Protein AF-A0A662GFX1-F1 (afdb_monomer_lite)

pLDDT: mean 93.44, std 2.61, range [86.19, 97.12]

Structure (mmCIF, N/CA/C/O backbone):
data_AF-A0A662GFX1-F1
#
_entry.id   AF-A0A662GFX1-F1
#
loop_
_atom_site.group_PDB
_atom_site.id
_atom_site.type_symbol
_atom_site.label_atom_id
_atom_site.label_alt_id
_atom_site.label_comp_id
_atom_site.label_asym_id
_atom_site.label_entity_id
_atom_site.label_seq_id
_atom_site.pdbx_PDB_ins_code
_atom_site.Cartn_x
_atom_site.Cartn_y
_atom_site.Cartn_z
_atom_site.occupancy
_atom_site.B_iso_or_equiv
_atom_site.auth_seq_id
_atom_site.auth_comp_id
_atom_site.auth_asym_id
_atom_site.auth_atom_id
_atom_site.pdbx_PDB_model_num
ATOM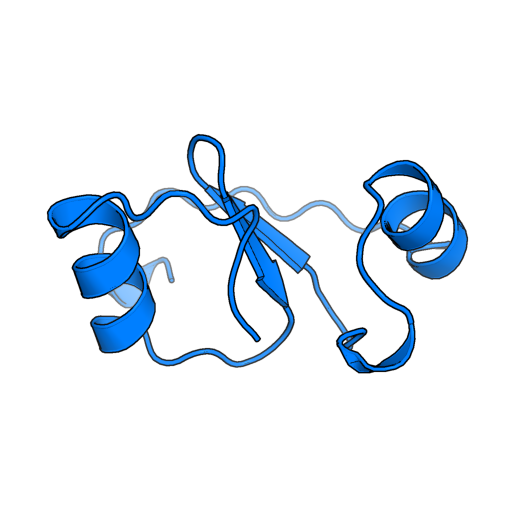 1 N N . MET A 1 1 ? 4.174 -7.252 -11.382 1.00 88.62 1 MET A N 1
ATOM 2 C CA . MET A 1 1 ? 3.281 -6.129 -11.734 1.00 88.62 1 MET A CA 1
ATOM 3 C C . MET A 1 1 ? 3.185 -5.966 -13.247 1.00 88.62 1 MET A C 1
ATOM 5 O O . MET A 1 1 ? 2.094 -6.147 -13.765 1.00 88.62 1 MET A O 1
ATOM 9 N N . GLU A 1 2 ? 4.289 -5.783 -13.975 1.00 90.75 2 GLU A N 1
ATOM 10 C CA . GLU A 1 2 ? 4.267 -5.654 -15.449 1.00 90.75 2 GLU A CA 1
ATOM 11 C C . GLU A 1 2 ? 3.573 -6.824 -16.167 1.00 90.75 2 GLU A C 1
ATOM 13 O O . GLU A 1 2 ? 2.650 -6.621 -16.949 1.00 90.75 2 GLU A O 1
ATOM 18 N N . SER A 1 3 ? 3.911 -8.075 -15.826 1.00 91.19 3 SER A N 1
ATOM 19 C CA . SER A 1 3 ? 3.267 -9.264 -16.419 1.00 91.19 3 SER A CA 1
ATOM 20 C C . SER A 1 3 ? 1.768 -9.383 -16.116 1.00 91.19 3 SER A C 1
ATOM 22 O O . SER A 1 3 ? 1.073 -10.172 -16.746 1.00 91.19 3 SER A O 1
ATOM 24 N N . ALA A 1 4 ? 1.267 -8.624 -15.139 1.00 88.94 4 ALA A N 1
ATOM 25 C CA . ALA A 1 4 ? -0.152 -8.546 -14.814 1.00 88.94 4 ALA A CA 1
ATOM 26 C C . ALA A 1 4 ? -0.885 -7.416 -15.563 1.00 88.94 4 ALA A C 1
ATOM 28 O O . ALA A 1 4 ? -2.081 -7.226 -15.323 1.00 88.94 4 ALA A O 1
ATOM 29 N N . GLY A 1 5 ? -0.191 -6.709 -16.465 1.00 92.44 5 GLY A N 1
ATOM 30 C CA . GLY A 1 5 ? -0.732 -5.641 -17.306 1.00 92.44 5 GLY A CA 1
ATOM 31 C C . GLY A 1 5 ? -0.646 -4.241 -16.698 1.00 92.44 5 GLY A C 1
ATOM 32 O O . GLY A 1 5 ? -1.274 -3.331 -17.225 1.00 92.44 5 GLY A O 1
ATOM 33 N N . PHE A 1 6 ? 0.091 -4.062 -15.597 1.00 91.94 6 PHE A N 1
ATOM 34 C CA . PHE A 1 6 ? 0.322 -2.740 -15.012 1.00 91.94 6 PHE A CA 1
ATOM 35 C C . PHE A 1 6 ? 1.506 -2.055 -15.693 1.00 91.94 6 PHE A C 1
ATOM 37 O O . PHE A 1 6 ? 2.537 -2.690 -15.914 1.00 91.94 6 PHE A O 1
ATOM 44 N N . GLU A 1 7 ? 1.378 -0.759 -15.964 1.00 94.00 7 GLU A N 1
ATOM 45 C CA . GLU A 1 7 ? 2.529 0.096 -16.248 1.00 94.00 7 GLU A CA 1
ATOM 46 C C . GLU A 1 7 ? 3.285 0.342 -14.937 1.00 94.00 7 GLU A C 1
ATOM 48 O O . GLU A 1 7 ? 2.672 0.637 -13.909 1.00 94.00 7 GLU A O 1
ATOM 53 N N . VAL A 1 8 ? 4.603 0.137 -14.944 1.00 94.38 8 VAL A N 1
ATOM 54 C CA . VAL A 1 8 ? 5.428 0.193 -13.734 1.00 94.38 8 VAL A CA 1
ATOM 55 C C . VAL A 1 8 ? 6.639 1.070 -13.991 1.00 94.38 8 VAL A C 1
ATOM 57 O O . VAL A 1 8 ? 7.452 0.781 -14.863 1.00 94.38 8 VAL A O 1
ATOM 60 N N . GLU A 1 9 ? 6.794 2.098 -13.168 1.00 95.12 9 GLU A N 1
ATOM 61 C CA . GLU A 1 9 ? 8.033 2.856 -13.057 1.00 95.12 9 GLU A CA 1
ATOM 62 C C . GLU A 1 9 ? 8.773 2.420 -11.789 1.00 95.12 9 GLU A C 1
ATOM 64 O O . GLU A 1 9 ? 8.203 2.390 -10.698 1.00 95.12 9 GLU A O 1
ATOM 69 N N . SER A 1 10 ? 10.046 2.049 -11.933 1.00 93.06 10 SER A N 1
ATOM 70 C CA . SER A 1 10 ? 10.893 1.666 -10.800 1.00 93.06 10 SER A CA 1
ATOM 71 C C . SER A 1 10 ? 11.790 2.830 -10.404 1.00 93.06 10 SER A C 1
ATOM 73 O O . SER A 1 10 ? 12.603 3.288 -11.204 1.00 93.06 10 SER A O 1
ATOM 75 N N . ILE A 1 11 ? 11.663 3.277 -9.155 1.00 92.50 11 ILE A N 1
ATOM 76 C CA . ILE A 1 11 ? 12.465 4.365 -8.593 1.00 92.50 11 ILE A CA 1
ATOM 77 C C . ILE A 1 11 ? 13.317 3.798 -7.458 1.00 92.50 11 ILE A C 1
ATOM 79 O O . ILE A 1 11 ? 12.796 3.363 -6.430 1.00 92.50 11 ILE A O 1
ATOM 83 N N . GLU A 1 12 ? 14.637 3.804 -7.638 1.00 91.31 12 GLU A N 1
ATOM 84 C CA . GLU A 1 12 ? 15.577 3.414 -6.587 1.00 91.31 12 GLU A CA 1
ATOM 85 C C . GLU A 1 12 ? 15.819 4.573 -5.618 1.00 91.31 12 GLU A C 1
ATOM 87 O O . GLU A 1 12 ? 16.129 5.696 -6.016 1.00 91.31 12 GLU A O 1
ATOM 92 N N . ILE A 1 13 ? 15.678 4.297 -4.320 1.00 89.56 13 ILE A N 1
ATOM 93 C CA . ILE A 1 13 ? 15.793 5.299 -3.258 1.00 89.56 13 ILE A CA 1
ATOM 94 C C . ILE A 1 13 ? 16.700 4.744 -2.164 1.00 89.56 13 ILE A C 1
ATOM 96 O O . ILE A 1 13 ? 16.370 3.753 -1.518 1.00 89.56 13 ILE A O 1
ATOM 100 N N . GLU A 1 14 ? 17.824 5.412 -1.899 1.00 86.19 14 GLU A N 1
ATOM 101 C CA . GLU A 1 14 ? 18.807 4.949 -0.905 1.00 86.19 14 GLU A CA 1
ATOM 102 C C . GLU A 1 14 ? 18.250 4.910 0.531 1.00 86.19 14 GLU A C 1
ATOM 104 O O . GLU A 1 14 ? 18.673 4.098 1.352 1.00 86.19 14 GLU A O 1
ATOM 109 N N . LYS A 1 15 ? 17.297 5.792 0.864 1.00 86.88 15 LYS A N 1
ATOM 110 C CA . LYS A 1 15 ? 16.745 5.954 2.223 1.00 86.88 15 LYS A CA 1
ATOM 111 C C . LYS A 1 15 ? 15.232 5.751 2.268 1.00 86.88 15 LYS A C 1
ATOM 113 O O . LYS A 1 15 ? 14.489 6.637 2.689 1.00 86.88 15 LYS A O 1
ATOM 118 N N . THR A 1 16 ? 14.773 4.560 1.892 1.00 87.81 16 THR A N 1
ATOM 119 C CA . THR A 1 16 ? 13.340 4.209 1.885 1.00 87.81 16 THR A CA 1
ATOM 120 C C . THR A 1 16 ? 12.656 4.405 3.243 1.00 87.81 16 THR A C 1
ATOM 122 O O . THR A 1 16 ? 11.497 4.797 3.288 1.00 87.81 16 THR A O 1
ATOM 125 N N . GLY A 1 17 ? 13.358 4.210 4.364 1.00 88.50 17 GLY A N 1
ATOM 126 C CA . GLY A 1 17 ? 12.774 4.362 5.703 1.00 88.50 17 GLY A CA 1
ATOM 127 C C . GLY A 1 17 ? 12.308 5.784 6.044 1.00 88.50 17 GLY A C 1
ATOM 128 O O . GLY A 1 17 ? 11.268 5.943 6.681 1.00 88.50 17 GLY A O 1
ATOM 129 N N . SER A 1 18 ? 13.040 6.823 5.620 1.00 90.12 18 SER A N 1
ATOM 130 C CA . SER A 1 18 ? 12.594 8.212 5.825 1.00 90.12 18 SER A CA 1
ATOM 131 C C . SER A 1 18 ? 11.336 8.490 5.013 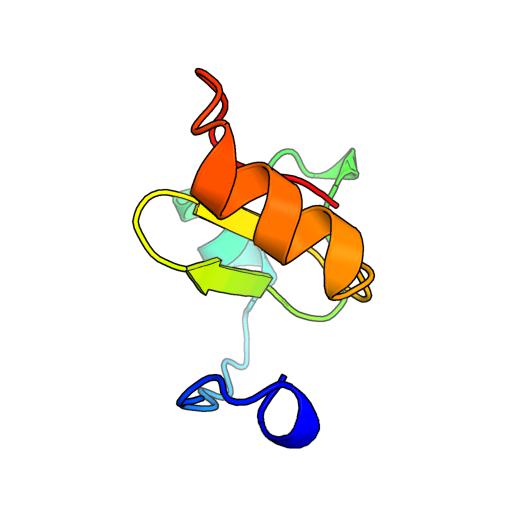1.00 90.12 18 SER A C 1
ATOM 133 O O . SER A 1 18 ? 10.348 8.962 5.567 1.00 90.12 18 SER A O 1
ATOM 135 N N . LEU A 1 19 ? 11.336 8.065 3.748 1.00 91.75 19 LEU A N 1
ATOM 136 C CA . LEU A 1 19 ? 10.204 8.249 2.850 1.00 91.75 19 LEU A CA 1
ATOM 137 C C . LEU A 1 19 ? 8.945 7.527 3.350 1.00 91.75 19 LEU A C 1
ATOM 139 O O . LEU A 1 19 ? 7.885 8.133 3.429 1.00 91.75 19 LEU A O 1
ATOM 143 N N . LYS A 1 20 ? 9.061 6.265 3.780 1.00 92.94 20 LYS A N 1
ATOM 144 C CA . LYS A 1 20 ? 7.935 5.497 4.343 1.00 92.94 20 LYS A CA 1
ATOM 145 C C . LYS A 1 20 ? 7.345 6.157 5.588 1.00 92.94 20 LYS A C 1
ATOM 147 O O . LYS A 1 20 ? 6.141 6.085 5.817 1.00 92.94 20 LYS A O 1
ATOM 152 N N . LYS A 1 21 ? 8.186 6.810 6.397 1.00 93.38 21 LYS A N 1
ATOM 153 C CA . LYS A 1 21 ? 7.737 7.586 7.558 1.00 93.38 21 LYS A CA 1
ATOM 154 C C . LYS A 1 21 ? 6.996 8.856 7.134 1.00 93.38 21 LYS A C 1
ATOM 156 O O . LYS A 1 21 ? 5.985 9.178 7.748 1.00 93.38 21 LYS A O 1
ATOM 161 N N . GLU A 1 22 ? 7.492 9.562 6.121 1.00 91.50 22 GLU A N 1
ATOM 162 C CA . GLU A 1 22 ? 6.848 10.759 5.559 1.00 91.50 22 GLU A CA 1
ATOM 163 C C . GLU A 1 22 ? 5.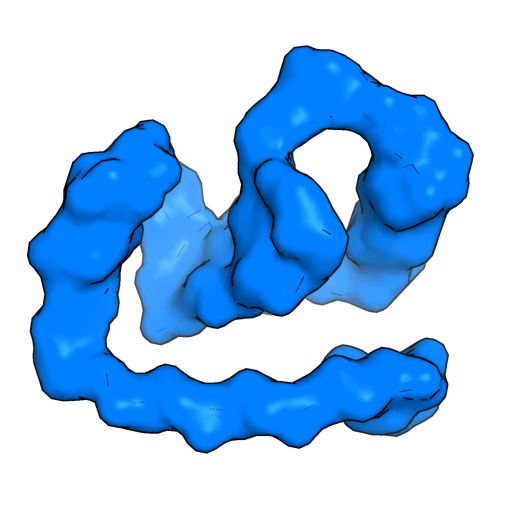505 10.428 4.891 1.00 91.50 22 GLU A C 1
ATOM 165 O O . GLU A 1 22 ? 4.554 11.187 5.038 1.00 91.50 22 GLU A O 1
ATOM 170 N N . MET A 1 23 ? 5.394 9.251 4.268 1.00 91.12 23 MET A N 1
ATOM 171 C CA . MET A 1 23 ? 4.146 8.690 3.727 1.00 91.12 23 MET A CA 1
ATOM 172 C C . MET A 1 23 ? 3.165 8.203 4.809 1.00 91.12 23 MET A C 1
ATOM 174 O O . MET A 1 23 ? 2.080 7.737 4.488 1.00 91.12 23 MET A O 1
ATOM 178 N N . GLY A 1 24 ? 3.532 8.251 6.095 1.00 92.31 24 GLY A N 1
ATOM 179 C CA . GLY A 1 24 ? 2.661 7.809 7.189 1.00 92.31 24 GLY A CA 1
ATOM 180 C C . GLY A 1 24 ? 2.511 6.288 7.322 1.00 92.31 24 GLY A C 1
ATOM 181 O O . GLY A 1 24 ? 1.728 5.821 8.150 1.00 92.31 24 GLY A O 1
ATOM 182 N N . ILE A 1 25 ? 3.289 5.493 6.580 1.00 93.50 25 ILE A N 1
ATOM 183 C CA . ILE A 1 25 ? 3.210 4.032 6.628 1.00 93.50 25 ILE A CA 1
ATOM 184 C C . ILE A 1 25 ? 3.669 3.555 8.006 1.00 93.50 25 ILE A C 1
ATOM 186 O O . ILE A 1 25 ? 4.787 3.836 8.457 1.00 93.50 25 ILE A O 1
ATOM 190 N N . LEU A 1 26 ? 2.815 2.788 8.684 1.00 92.75 26 LEU A N 1
ATOM 191 C CA . LEU A 1 26 ? 3.121 2.240 10.002 1.00 92.75 26 LEU A CA 1
ATOM 192 C C . LEU A 1 26 ? 4.383 1.377 9.943 1.00 92.75 26 LEU A C 1
ATOM 194 O O . LEU A 1 26 ? 4.469 0.442 9.154 1.00 92.75 26 LEU A O 1
ATOM 198 N N . LYS A 1 27 ? 5.328 1.616 10.859 1.00 92.88 27 LYS A N 1
ATOM 199 C CA . LYS A 1 27 ? 6.623 0.910 10.897 1.00 92.88 27 LYS A CA 1
ATOM 200 C C . LYS A 1 27 ? 6.503 -0.622 10.902 1.00 92.88 27 LYS A C 1
ATOM 202 O O . LYS A 1 27 ? 7.373 -1.300 10.374 1.00 92.88 27 LYS A O 1
ATOM 207 N N . LYS A 1 28 ? 5.430 -1.170 11.487 1.00 93.25 28 LYS A N 1
ATOM 208 C CA . LYS A 1 28 ? 5.150 -2.620 11.512 1.00 93.25 28 LYS A CA 1
ATOM 209 C C . LYS A 1 28 ? 4.811 -3.217 10.136 1.00 93.25 28 LYS A C 1
ATOM 211 O O . LYS A 1 28 ? 4.872 -4.429 9.996 1.00 93.25 28 LYS A O 1
ATOM 216 N N . MET A 1 29 ? 4.433 -2.377 9.173 1.00 93.06 29 MET A N 1
ATOM 217 C CA . MET A 1 29 ? 4.047 -2.756 7.811 1.00 93.06 29 MET A CA 1
ATOM 218 C C . MET A 1 29 ? 5.202 -2.587 6.817 1.00 93.06 29 MET A C 1
ATOM 220 O O . MET A 1 29 ? 5.056 -2.936 5.655 1.00 93.06 29 MET A O 1
ATOM 224 N N . TRP A 1 30 ? 6.337 -2.019 7.237 1.00 93.56 30 TRP A N 1
ATOM 225 C CA . TRP A 1 30 ? 7.443 -1.737 6.325 1.00 93.56 30 TRP A CA 1
ATOM 226 C C . TRP A 1 30 ? 8.056 -3.021 5.773 1.00 93.56 30 TRP A C 1
ATOM 228 O O . TRP A 1 30 ? 8.470 -3.904 6.524 1.00 93.56 30 TRP A O 1
ATOM 238 N N . SER A 1 31 ? 8.207 -3.052 4.454 1.00 92.81 31 SER A N 1
ATOM 239 C CA . SER A 1 31 ? 8.901 -4.090 3.703 1.00 92.81 31 SER A CA 1
ATOM 240 C C . SER A 1 31 ? 10.106 -3.522 2.939 1.00 92.81 31 SER A C 1
ATOM 242 O O . SER A 1 31 ? 10.546 -2.393 3.181 1.00 92.81 31 SER A O 1
ATOM 244 N N . CYS A 1 32 ? 10.661 -4.295 2.005 1.00 91.44 32 CYS A N 1
ATOM 245 C CA . CYS A 1 32 ? 11.795 -3.890 1.171 1.00 91.44 32 CYS A CA 1
ATOM 246 C C . CYS A 1 32 ? 11.429 -2.825 0.124 1.00 91.44 32 CYS A C 1
ATOM 248 O O . CYS A 1 32 ? 12.277 -2.011 -0.225 1.00 91.44 32 CYS A O 1
ATOM 250 N N . HIS A 1 33 ? 10.184 -2.799 -0.352 1.00 93.69 33 HIS A N 1
ATOM 251 C CA . HIS A 1 33 ? 9.703 -1.854 -1.361 1.00 93.69 33 HIS A CA 1
ATOM 252 C C . HIS A 1 33 ? 8.266 -1.424 -1.068 1.00 93.69 33 HIS A C 1
ATOM 254 O O . HIS A 1 33 ? 7.543 -2.111 -0.347 1.00 93.69 33 HIS A O 1
ATOM 260 N N . THR A 1 34 ? 7.885 -0.287 -1.634 1.00 94.69 34 THR A N 1
ATOM 261 C CA . THR A 1 34 ? 6.547 0.296 -1.548 1.00 94.69 34 THR A CA 1
ATOM 262 C C . THR A 1 34 ? 6.099 0.584 -2.968 1.00 94.69 34 THR A C 1
ATOM 264 O O . THR A 1 34 ? 6.843 1.202 -3.726 1.00 94.69 34 THR A O 1
ATOM 267 N N . ILE A 1 35 ? 4.908 0.137 -3.333 1.00 95.12 35 ILE A N 1
ATOM 268 C CA . ILE A 1 35 ? 4.257 0.513 -4.583 1.00 95.12 35 ILE A CA 1
ATOM 269 C C . ILE A 1 35 ? 3.238 1.594 -4.234 1.00 95.12 35 ILE A C 1
ATOM 271 O O . ILE A 1 35 ? 2.502 1.460 -3.258 1.00 95.12 35 ILE A O 1
ATOM 275 N N . VAL A 1 36 ? 3.205 2.657 -5.028 1.00 94.56 36 VAL A N 1
ATOM 276 C CA . VAL A 1 36 ? 2.151 3.672 -4.978 1.00 94.56 36 VAL A CA 1
ATOM 277 C C . VAL A 1 36 ? 1.266 3.441 -6.195 1.00 94.56 36 VAL A C 1
ATOM 279 O O . VAL A 1 36 ? 1.770 3.433 -7.318 1.00 94.56 36 VAL A O 1
ATOM 282 N N . ILE A 1 37 ? -0.024 3.188 -5.983 1.00 94.12 37 ILE A N 1
ATOM 283 C CA . ILE A 1 37 ? -0.975 2.923 -7.065 1.00 94.12 37 ILE A CA 1
ATOM 284 C C . ILE A 1 37 ? -2.311 3.608 -6.782 1.00 94.12 37 ILE A C 1
ATOM 286 O O . ILE A 1 37 ? -2.998 3.288 -5.814 1.00 94.12 37 ILE A O 1
ATOM 290 N N . GLY A 1 38 ? -2.673 4.573 -7.631 1.00 90.44 38 GLY A N 1
ATOM 291 C CA . GLY A 1 38 ? -3.765 5.495 -7.315 1.00 90.44 38 GLY A CA 1
ATOM 292 C C . GLY A 1 38 ? -3.485 6.213 -5.993 1.00 90.44 38 GLY A C 1
ATOM 293 O O . GLY A 1 38 ? -2.382 6.722 -5.797 1.00 90.44 38 GLY A O 1
ATOM 294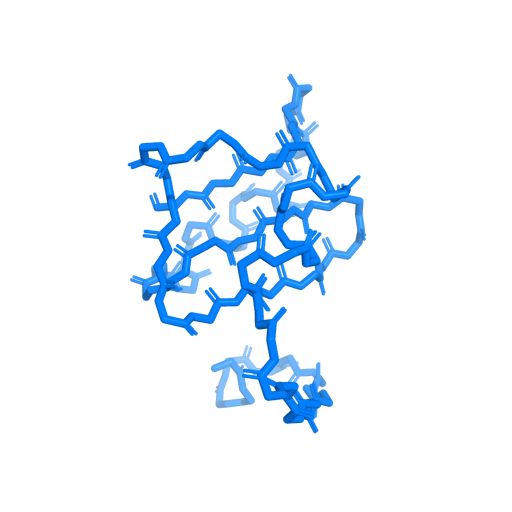 N N . ASP A 1 39 ? -4.457 6.175 -5.084 1.00 92.69 39 ASP A N 1
ATOM 295 C CA . ASP A 1 39 ? -4.354 6.746 -3.736 1.00 92.69 39 ASP A CA 1
ATOM 296 C C . ASP A 1 39 ? -3.843 5.740 -2.683 1.00 92.69 39 ASP A C 1
ATOM 298 O O . ASP A 1 39 ? -3.810 6.052 -1.495 1.00 92.69 39 ASP A O 1
ATOM 302 N N . TYR A 1 40 ? -3.432 4.533 -3.099 1.00 96.25 40 TYR A N 1
ATOM 303 C CA . TYR A 1 40 ? -3.057 3.449 -2.192 1.00 96.25 40 TYR A CA 1
ATOM 304 C C . TYR A 1 40 ? -1.552 3.176 -2.136 1.00 96.25 40 TYR A C 1
ATOM 306 O O . TYR A 1 40 ? -0.846 3.164 -3.150 1.00 96.25 40 TYR A O 1
ATOM 314 N N . TYR A 1 41 ? -1.088 2.816 -0.940 1.00 96.06 41 TYR A N 1
ATOM 315 C CA . TYR A 1 41 ? 0.226 2.232 -0.692 1.00 96.06 41 TYR A CA 1
ATOM 316 C C . TYR A 1 41 ? 0.149 0.701 -0.632 1.00 96.06 41 TYR A C 1
ATOM 318 O O . TYR A 1 41 ? -0.705 0.126 0.041 1.00 96.06 41 TYR A O 1
ATOM 326 N N . VAL A 1 42 ? 1.073 0.014 -1.299 1.00 96.38 42 VAL A N 1
ATOM 327 C CA . VAL A 1 42 ? 1.212 -1.446 -1.230 1.00 96.38 42 VAL A CA 1
ATOM 328 C C . VAL A 1 42 ? 2.629 -1.783 -0.777 1.00 96.38 42 VAL A C 1
ATOM 330 O O . VAL A 1 42 ? 3.602 -1.486 -1.469 1.00 96.38 42 VAL A O 1
ATOM 333 N N . GLU A 1 43 ? 2.765 -2.373 0.404 1.00 96.12 43 GLU A N 1
ATOM 334 C CA . GLU A 1 43 ? 4.061 -2.673 1.017 1.00 96.12 43 GLU A CA 1
ATOM 335 C C . GLU A 1 43 ? 4.485 -4.123 0.776 1.00 96.12 43 GLU A C 1
ATOM 337 O O . GLU A 1 43 ? 3.852 -5.064 1.237 1.00 96.12 43 GLU A O 1
ATOM 342 N N . GLY A 1 44 ? 5.621 -4.316 0.104 1.00 93.38 44 GLY A N 1
ATOM 343 C CA . GLY A 1 44 ? 6.200 -5.640 -0.112 1.00 93.38 44 GLY A CA 1
ATOM 344 C C . GLY A 1 44 ? 5.478 -6.511 -1.144 1.00 93.38 44 GLY A C 1
ATOM 345 O O . GLY A 1 44 ? 4.828 -6.035 -2.073 1.00 93.38 44 GLY A O 1
ATOM 346 N N . HIS A 1 45 ? 5.646 -7.830 -1.003 1.00 93.62 45 HIS A N 1
ATOM 347 C CA . HIS A 1 45 ? 5.182 -8.820 -1.978 1.00 93.62 45 HIS A CA 1
ATOM 348 C C . HIS A 1 45 ? 3.701 -9.165 -1.797 1.00 93.62 45 HIS A C 1
ATOM 350 O O . HIS A 1 45 ? 3.349 -10.273 -1.391 1.00 93.62 45 HIS A O 1
ATOM 356 N N . VAL A 1 46 ? 2.835 -8.219 -2.139 1.00 95.06 46 VAL A N 1
ATOM 357 C CA . VAL A 1 46 ? 1.388 -8.430 -2.131 1.00 95.06 46 VAL A CA 1
ATOM 358 C C . VAL A 1 46 ? 0.940 -9.121 -3.429 1.00 95.06 46 VAL A C 1
ATOM 360 O O . VAL A 1 46 ? 1.354 -8.711 -4.519 1.00 95.06 46 VAL A O 1
ATOM 363 N N . PRO A 1 47 ? 0.088 -10.165 -3.364 1.00 95.69 47 PRO A N 1
ATOM 364 C CA . PRO A 1 47 ? -0.453 -10.812 -4.554 1.00 95.69 47 PRO A CA 1
ATOM 365 C C . PRO A 1 47 ? -1.227 -9.841 -5.448 1.00 95.69 47 PRO A C 1
ATOM 367 O O . PRO A 1 47 ? -2.040 -9.045 -4.980 1.00 95.69 47 PRO A O 1
ATOM 370 N N . VAL A 1 48 ? -1.050 -9.974 -6.763 1.00 95.06 48 VAL A N 1
ATOM 371 C CA . VAL A 1 48 ? -1.736 -9.146 -7.771 1.00 95.06 48 VAL A CA 1
ATOM 372 C C . VAL A 1 48 ? -3.260 -9.186 -7.622 1.00 95.06 48 VAL A C 1
ATOM 374 O O . VAL A 1 48 ? -3.925 -8.182 -7.854 1.00 95.06 48 VAL A O 1
ATOM 377 N N . GLU A 1 49 ? -3.824 -10.329 -7.230 1.00 96.06 49 GLU A N 1
ATOM 378 C CA . GLU A 1 49 ? -5.268 -10.486 -7.013 1.00 96.06 49 GLU A CA 1
ATOM 379 C C . GLU A 1 49 ? -5.781 -9.579 -5.887 1.00 96.06 49 GLU A C 1
ATOM 381 O O . GLU A 1 49 ? -6.842 -8.974 -6.028 1.00 96.06 49 GLU A O 1
ATOM 386 N N . ALA A 1 50 ? -5.004 -9.414 -4.812 1.00 96.62 50 ALA A N 1
ATOM 387 C CA . ALA A 1 50 ? -5.345 -8.506 -3.720 1.00 96.62 50 ALA A CA 1
ATOM 388 C C . ALA A 1 50 ? -5.260 -7.038 -4.160 1.00 96.62 50 ALA A C 1
ATOM 390 O O . ALA A 1 50 ? -6.130 -6.248 -3.807 1.00 96.62 50 ALA A O 1
ATOM 391 N N . ILE A 1 51 ? -4.271 -6.687 -4.990 1.00 95.50 51 ILE A N 1
ATOM 392 C CA . ILE A 1 51 ? -4.147 -5.336 -5.562 1.00 95.50 51 ILE A CA 1
ATOM 393 C C . ILE A 1 51 ? -5.327 -5.036 -6.496 1.00 95.50 51 ILE A C 1
ATOM 395 O O . ILE A 1 51 ? -5.910 -3.961 -6.424 1.00 95.50 51 ILE A O 1
ATOM 399 N N . ARG A 1 52 ? -5.736 -5.987 -7.345 1.00 95.19 52 ARG A N 1
ATOM 400 C CA . ARG A 1 52 ? -6.924 -5.817 -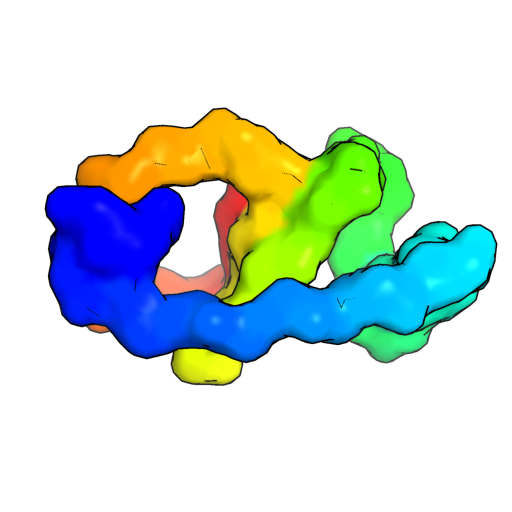8.201 1.00 95.19 52 ARG A CA 1
ATOM 401 C C . ARG A 1 52 ? -8.188 -5.617 -7.377 1.00 95.19 52 ARG A C 1
ATOM 403 O O . ARG A 1 52 ? -8.959 -4.717 -7.678 1.00 95.19 52 ARG A O 1
ATOM 410 N N . LYS A 1 53 ? -8.360 -6.410 -6.318 1.00 96.88 53 LYS A N 1
ATOM 411 C CA . LYS A 1 53 ? -9.481 -6.265 -5.389 1.00 96.88 53 LYS A CA 1
ATOM 412 C C . LYS A 1 53 ? -9.483 -4.895 -4.705 1.00 96.88 53 LYS A C 1
ATOM 414 O O . LYS A 1 53 ? -10.531 -4.273 -4.626 1.00 96.88 53 LYS A O 1
ATOM 419 N N . LEU A 1 54 ? -8.319 -4.408 -4.270 1.00 96.50 54 LEU A N 1
ATOM 420 C CA . LEU A 1 54 ? -8.166 -3.073 -3.685 1.00 96.50 54 LEU A CA 1
ATOM 421 C C . LEU A 1 54 ? -8.633 -1.974 -4.651 1.00 96.50 54 LEU A C 1
ATOM 423 O O . LEU A 1 54 ? -9.392 -1.097 -4.256 1.00 96.50 54 LEU A O 1
ATOM 427 N N . LEU A 1 55 ? -8.219 -2.054 -5.918 1.00 95.12 55 LEU A N 1
ATOM 428 C CA . LEU A 1 55 ? -8.596 -1.081 -6.947 1.00 95.12 55 LEU A CA 1
ATOM 429 C C . LEU A 1 55 ? -10.063 -1.190 -7.387 1.00 95.12 55 LEU A C 1
ATOM 431 O O . LEU A 1 55 ? -10.628 -0.208 -7.856 1.00 95.12 55 LEU A O 1
ATOM 435 N N . GLU A 1 56 ? -10.675 -2.368 -7.265 1.00 96.50 56 GLU A N 1
ATOM 436 C CA . GLU A 1 56 ? -12.090 -2.579 -7.582 1.00 96.50 56 GLU A CA 1
ATOM 437 C C . GLU A 1 56 ? -13.000 -2.100 -6.442 1.00 96.50 56 GLU A C 1
ATOM 439 O O . GLU A 1 56 ? -13.945 -1.348 -6.677 1.00 96.50 56 GLU A O 1
ATOM 444 N N . GLU A 1 57 ? -12.705 -2.510 -5.206 1.00 97.12 57 GLU A N 1
ATOM 445 C CA . GLU A 1 57 ? -13.541 -2.226 -4.034 1.00 97.12 57 GLU A CA 1
ATOM 446 C C . GLU A 1 57 ? -13.330 -0.818 -3.472 1.00 97.12 57 GLU A C 1
ATOM 448 O O . GLU A 1 57 ? -14.230 -0.293 -2.819 1.00 97.12 57 GLU A O 1
ATOM 453 N N . GLN A 1 58 ? -12.158 -0.222 -3.708 1.00 96.12 58 GLN A N 1
ATOM 454 C CA . GLN A 1 58 ? -11.756 1.097 -3.213 1.00 96.12 58 GLN A CA 1
ATOM 455 C C . GLN A 1 58 ? -12.152 1.365 -1.741 1.00 96.12 58 GLN A C 1
ATOM 457 O O . GLN A 1 58 ? -12.864 2.329 -1.446 1.00 96.12 58 GLN A O 1
ATOM 462 N N . PRO A 1 59 ? -11.741 0.499 -0.794 1.00 96.94 59 PRO A N 1
ATOM 463 C CA . PRO A 1 59 ? -12.036 0.690 0.622 1.00 96.94 59 PRO A CA 1
ATOM 464 C C . PRO A 1 59 ? -11.387 1.965 1.184 1.00 96.94 59 PRO A C 1
ATOM 466 O O . PRO A 1 59 ? -10.354 2.421 0.690 1.00 96.94 59 PRO A O 1
ATOM 469 N N . ASP A 1 60 ? -11.968 2.490 2.267 1.00 97.00 60 ASP A N 1
ATOM 470 C CA . ASP A 1 60 ? -11.461 3.642 3.031 1.00 97.00 60 ASP A CA 1
ATOM 471 C C . ASP A 1 60 ? -10.267 3.236 3.916 1.00 97.00 60 ASP A C 1
ATOM 473 O O . ASP A 1 60 ? -10.385 3.026 5.126 1.00 97.00 60 ASP A O 1
ATOM 477 N N . ILE A 1 61 ? -9.125 3.009 3.265 1.00 95.62 61 ILE A N 1
ATOM 478 C CA . ILE A 1 61 ? -7.826 2.686 3.863 1.00 95.62 61 ILE A CA 1
ATOM 479 C C . ILE A 1 61 ? -6.714 3.333 3.038 1.00 95.62 61 ILE A C 1
ATOM 481 O O . ILE A 1 61 ? -6.863 3.52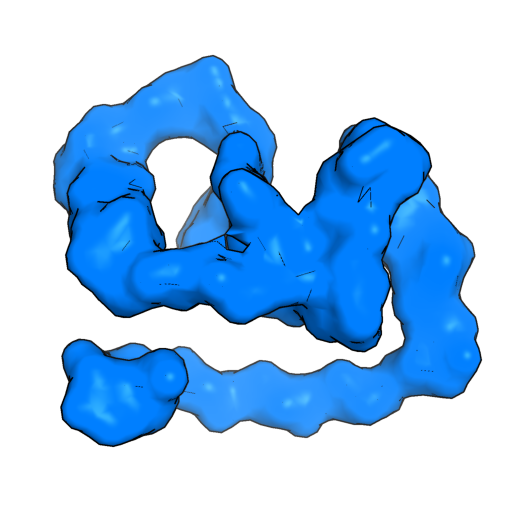4 1.838 1.00 95.62 61 ILE A O 1
ATOM 485 N N . ASP A 1 62 ? -5.554 3.558 3.647 1.00 95.00 62 ASP A N 1
ATOM 486 C CA . ASP A 1 62 ? -4.400 4.099 2.917 1.00 95.00 62 ASP A CA 1
ATOM 487 C C . ASP A 1 62 ? -3.651 3.031 2.097 1.00 95.00 62 ASP A C 1
ATOM 489 O O . ASP A 1 62 ? -2.834 3.359 1.240 1.00 95.00 62 ASP A O 1
ATOM 493 N N . GLY A 1 63 ? -3.855 1.734 2.370 1.00 95.38 63 GLY A N 1
ATOM 494 C CA . GLY A 1 63 ? -3.063 0.691 1.719 1.00 95.38 63 GLY A CA 1
ATOM 495 C C . GLY A 1 63 ? -3.097 -0.701 2.348 1.00 95.38 63 GLY A C 1
ATOM 496 O O . GLY A 1 63 ? -3.764 -0.940 3.356 1.00 95.38 63 GLY A O 1
ATOM 497 N N . ILE A 1 64 ? -2.336 -1.621 1.748 1.00 96.06 64 ILE A N 1
ATOM 498 C CA . ILE A 1 64 ? -2.196 -3.031 2.157 1.00 96.06 64 ILE A CA 1
ATOM 499 C C . ILE A 1 64 ? -0.719 -3.466 2.189 1.00 96.06 64 ILE A C 1
ATOM 501 O O . ILE A 1 64 ? 0.134 -2.828 1.575 1.00 96.06 64 ILE A O 1
ATOM 505 N N . ALA A 1 65 ? -0.407 -4.549 2.906 1.00 93.38 65 ALA A N 1
ATOM 506 C CA . ALA A 1 65 ? 0.926 -5.164 2.969 1.00 93.38 65 ALA A CA 1
ATOM 507 C C . ALA A 1 65 ? 0.826 -6.690 3.068 1.00 93.38 65 ALA A C 1
ATOM 509 O O . ALA A 1 65 ? -0.230 -7.160 3.557 1.00 93.38 65 ALA A O 1
#

Foldseek 3Di:
DVVVVDDDDDDDDPCVPVVCVVLVPPPVQADPDWDDDPQAIEHPDDDPVVVVVCVVVVDPDRYYD

Secondary structure (DSSP, 8-state):
-GGGT--------TTHHHHHHHTT--GGG--S-EEEETTEEEESS--HHHHHHHHHH--SSSEE-

Sequence (65 aa):
MESAGFEVESIEIEKTGSLKKEMGILKKMWSCHTIVIGDYYVEGHVPVEAIRKLLEEQPDIDGIA

Radius of gyration: 11.82 Å; chains: 1; bounding box: 32×22×29 Å